Protein AF-A0A937N437-F1 (afdb_monomer_lite)

Foldseek 3Di:
DDDPDDDDPDDPQQPDWDADPPPRDTDGPPDQADPPPRHGDPPPDPPVVVCQVPLPLQVLLVLLLVLLVVLVPLVSVQPSLVSSQVSLVVSVVVCVVPVVRHRPVSSVSSNVSSVVSNVVNVVVVVCVVVPD

Sequence (132 aa):
MSNPYEPPETAPDAGQIVSCPACNQPVSFAAAACPHCGHPFRQSGGDETVATVVPYRNPKALFAYYLGVFSLMPCFGLLLAPFAFVLGILGLRYRRRNPQAHGLAHAWVGIIIGGLSIVGHGVAIALLVMNP

Secondary structure (DSSP, 8-state):
--------TT-TTTT-EEE-TTT--EEETT-SB-TTT-PBP----HHHHHHHHS-TT-HHHHHHHHHHHHTTSTTTHHHHHHHHHHHHHHHHHHHHH-GGG--HHHHHHHHHHHHHHHHHHHHHHHHHHH--

Radius of gyration: 24.52 Å; chains: 1; bounding box: 61×26×69 Å

Structure (mmCIF, N/CA/C/O backbone):
data_AF-A0A937N437-F1
#
_entry.id   AF-A0A937N437-F1
#
loop_
_atom_site.group_PDB
_atom_site.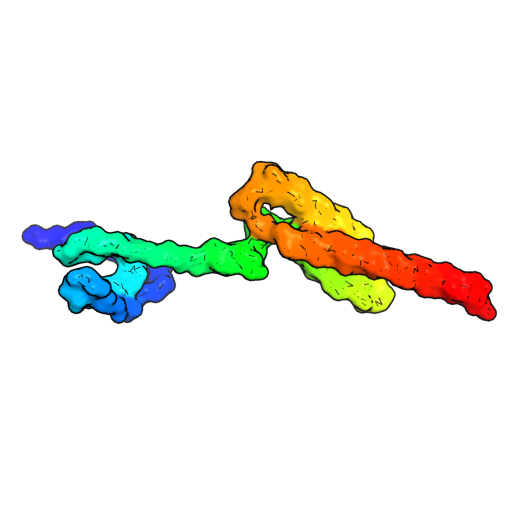id
_atom_site.type_symbol
_atom_site.label_atom_id
_atom_site.label_alt_id
_atom_site.label_comp_id
_atom_site.label_asym_id
_atom_site.label_entity_id
_atom_site.label_seq_id
_atom_site.pdbx_PDB_ins_code
_atom_site.Cartn_x
_atom_site.Cartn_y
_atom_site.Cartn_z
_atom_site.occupancy
_atom_site.B_iso_or_equiv
_atom_site.auth_seq_id
_atom_site.auth_comp_id
_atom_site.auth_asym_id
_atom_site.auth_atom_id
_atom_site.pdbx_PDB_model_num
ATOM 1 N N . MET A 1 1 ? -35.132 -14.624 42.624 1.00 43.75 1 MET A N 1
ATOM 2 C CA . MET A 1 1 ? -34.901 -13.722 41.479 1.00 43.75 1 MET A CA 1
ATOM 3 C C . MET A 1 1 ? -33.495 -13.973 40.955 1.00 43.75 1 MET A C 1
ATOM 5 O O . MET A 1 1 ? -32.543 -13.623 41.637 1.00 43.75 1 MET A O 1
ATOM 9 N N . SER A 1 2 ? -33.360 -14.671 39.828 1.00 47.75 2 SER A N 1
ATOM 10 C CA . SER A 1 2 ? -32.079 -14.938 39.160 1.00 47.75 2 SER A CA 1
ATOM 11 C C . SER A 1 2 ? -31.685 -13.743 38.283 1.00 47.75 2 SER A C 1
ATOM 13 O O . SER A 1 2 ? -32.521 -13.180 37.580 1.00 47.75 2 SER A O 1
ATOM 15 N N . ASN A 1 3 ? -30.423 -13.326 38.383 1.00 48.19 3 ASN A N 1
ATOM 16 C CA . ASN A 1 3 ? -29.835 -12.206 37.648 1.00 48.19 3 ASN A CA 1
ATOM 17 C C . ASN A 1 3 ? -29.783 -12.517 36.125 1.00 48.19 3 ASN A C 1
ATOM 19 O O . ASN A 1 3 ? -29.194 -13.538 35.782 1.00 48.19 3 ASN A O 1
ATOM 23 N N . PRO A 1 4 ? -30.364 -11.702 35.216 1.00 46.56 4 PRO A N 1
ATOM 24 C CA . PRO A 1 4 ? -30.532 -12.053 33.793 1.00 46.56 4 PRO A CA 1
ATOM 25 C C . PRO A 1 4 ? -29.326 -11.835 32.861 1.00 46.56 4 PRO A C 1
ATOM 27 O O . PRO A 1 4 ? -29.517 -11.836 31.646 1.00 46.56 4 PRO A O 1
ATOM 30 N N . TYR A 1 5 ? -28.113 -11.591 33.360 1.00 54.28 5 TYR A N 1
ATOM 31 C CA . TYR A 1 5 ? -26.974 -11.275 32.489 1.00 54.28 5 TYR A CA 1
ATOM 32 C C . TYR A 1 5 ? -25.922 -12.384 32.503 1.00 54.28 5 TYR A C 1
ATOM 34 O O . TYR A 1 5 ? -24.982 -12.352 33.295 1.00 54.28 5 TYR A O 1
ATOM 42 N N . GLU A 1 6 ? -26.090 -13.358 31.611 1.00 47.41 6 GLU A N 1
ATOM 43 C CA . GLU A 1 6 ? -25.072 -14.358 31.289 1.00 47.41 6 GLU A CA 1
ATOM 44 C C . GLU A 1 6 ? -24.343 -13.890 30.014 1.00 47.41 6 GLU A C 1
ATOM 46 O O . GLU A 1 6 ? -24.955 -13.841 28.942 1.00 47.41 6 GLU A O 1
ATOM 51 N N . PRO A 1 7 ? -23.088 -13.410 30.114 1.00 55.62 7 PRO A N 1
ATOM 52 C CA . PRO A 1 7 ? -22.359 -12.896 28.961 1.00 55.62 7 PRO A CA 1
ATOM 53 C C . PRO A 1 7 ? -21.931 -14.035 28.013 1.00 55.62 7 PRO A C 1
ATOM 55 O O . PRO A 1 7 ? -21.628 -15.134 28.471 1.00 55.62 7 PRO A O 1
ATOM 58 N N . PRO A 1 8 ? -21.875 -13.787 26.691 1.00 50.75 8 PRO A N 1
ATOM 59 C CA . PRO A 1 8 ? -21.593 -14.814 25.687 1.00 50.75 8 PRO A CA 1
ATOM 60 C C . PRO A 1 8 ? -20.161 -15.373 25.792 1.00 50.75 8 PRO A C 1
ATOM 62 O O . PRO A 1 8 ? -19.189 -14.618 25.804 1.00 50.75 8 PRO A O 1
ATOM 65 N N . GLU A 1 9 ? -20.039 -16.706 25.794 1.00 50.56 9 GLU A N 1
ATOM 66 C CA . GLU A 1 9 ? -18.822 -17.511 26.046 1.00 50.56 9 GLU A CA 1
ATOM 67 C C . GLU A 1 9 ? -17.701 -17.420 24.980 1.00 50.56 9 GLU A C 1
ATOM 69 O O . GLU A 1 9 ? -16.786 -18.240 24.967 1.00 50.56 9 GLU A O 1
ATOM 74 N N . THR A 1 10 ? -17.714 -16.436 24.075 1.00 52.88 10 THR A N 1
ATOM 75 C CA . THR A 1 10 ? -16.749 -16.375 22.954 1.00 52.88 10 THR A CA 1
ATOM 76 C C . THR A 1 10 ? -15.991 -15.052 22.815 1.00 52.88 10 THR A C 1
ATOM 78 O O . THR A 1 10 ? -15.426 -14.787 21.754 1.00 52.88 10 THR A O 1
ATOM 81 N N . ALA A 1 11 ? -15.949 -14.205 23.847 1.00 49.00 11 ALA A N 1
ATOM 82 C CA . ALA A 1 11 ? -15.109 -13.007 23.825 1.00 49.00 11 ALA A CA 1
ATOM 83 C C . ALA A 1 11 ? -13.655 -13.361 24.212 1.00 49.00 11 ALA A C 1
ATOM 85 O O . ALA A 1 11 ? -13.431 -13.864 25.318 1.00 49.00 11 ALA A O 1
ATOM 86 N N . PRO A 1 12 ? -12.655 -13.113 23.344 1.00 49.09 12 PRO A N 1
ATOM 87 C CA . PRO A 1 12 ? -11.263 -13.231 23.746 1.00 49.09 12 PRO A CA 1
ATOM 88 C C . PRO A 1 12 ? -11.011 -12.140 24.794 1.00 49.09 12 PRO A C 1
ATOM 90 O O . PRO A 1 12 ? -11.345 -10.986 24.550 1.00 49.09 12 PRO A O 1
ATOM 93 N N . ASP A 1 13 ? -10.444 -12.516 25.943 1.00 54.69 13 ASP A N 1
ATOM 94 C CA . ASP A 1 13 ? -10.067 -11.622 27.056 1.00 54.69 13 ASP A CA 1
ATOM 95 C C . ASP A 1 13 ? -11.132 -11.340 28.148 1.00 54.69 13 ASP A C 1
ATOM 97 O O . ASP A 1 13 ? -11.202 -10.264 28.737 1.00 54.69 13 ASP A O 1
ATOM 101 N N . ALA A 1 14 ? -11.953 -12.338 28.500 1.00 53.72 14 ALA A N 1
ATOM 102 C CA . ALA A 1 14 ? -12.865 -12.270 29.657 1.00 53.72 14 ALA A CA 1
ATOM 103 C C . ALA A 1 14 ? -12.170 -12.378 31.041 1.00 53.72 14 ALA A C 1
ATOM 105 O O . ALA A 1 14 ? -12.842 -12.333 32.072 1.00 53.72 14 ALA A O 1
ATOM 106 N N . GLY A 1 15 ? -10.843 -12.541 31.090 1.00 58.69 15 GLY A N 1
ATOM 107 C CA . GLY A 1 15 ? -10.104 -12.848 32.323 1.00 58.69 15 GLY A CA 1
ATOM 108 C C . GLY A 1 15 ? -9.425 -11.660 33.009 1.00 58.69 15 GLY A C 1
ATOM 109 O O . GLY A 1 15 ? -9.033 -11.781 34.170 1.00 58.69 15 GLY A O 1
ATOM 110 N N . GLN A 1 16 ? -9.263 -10.519 32.331 1.00 71.81 16 GLN A N 1
ATOM 111 C CA . GLN A 1 16 ? -8.515 -9.398 32.897 1.00 71.81 16 GLN A CA 1
ATOM 112 C C . GLN A 1 16 ? -9.430 -8.474 33.717 1.00 71.81 16 GLN A C 1
ATOM 114 O O . GLN A 1 16 ? -10.239 -7.710 33.184 1.00 71.81 16 GLN A O 1
ATOM 119 N N . ILE A 1 17 ? -9.294 -8.550 35.044 1.00 82.38 17 ILE A N 1
ATOM 120 C CA . ILE A 1 17 ? -9.948 -7.644 35.995 1.00 82.38 17 ILE A CA 1
ATOM 121 C C . ILE A 1 17 ? -9.030 -6.440 36.223 1.00 82.38 17 ILE A C 1
ATOM 123 O O . ILE A 1 17 ? -7.867 -6.599 36.595 1.00 82.38 17 ILE A O 1
ATOM 127 N N . VAL A 1 18 ? -9.558 -5.236 36.024 1.00 85.12 18 VAL A N 1
ATOM 128 C CA . VAL A 1 18 ? -8.876 -3.966 36.311 1.00 85.12 18 VAL A CA 1
ATOM 129 C C . VAL A 1 18 ? -9.640 -3.190 37.382 1.00 85.12 18 VAL A C 1
ATOM 131 O O . VAL A 1 18 ? -10.848 -3.353 37.536 1.00 85.12 18 VAL A O 1
ATOM 134 N N . SER A 1 19 ? -8.955 -2.337 38.140 1.00 89.81 19 SER A N 1
ATOM 135 C CA . SER A 1 19 ? -9.610 -1.485 39.140 1.00 89.81 19 SER A CA 1
ATOM 136 C C . SER A 1 19 ? -10.138 -0.203 38.500 1.00 89.81 19 SER A C 1
ATOM 138 O O . SER A 1 19 ? -9.423 0.485 37.770 1.00 89.81 19 SER A O 1
ATOM 140 N N . CYS A 1 20 ? -11.389 0.154 38.795 1.00 89.56 20 CYS A N 1
ATOM 141 C CA . CYS A 1 20 ? -11.966 1.417 38.340 1.00 89.56 20 CYS A CA 1
ATOM 142 C C . CYS A 1 20 ? -11.222 2.620 38.966 1.00 89.56 20 CYS A C 1
ATOM 144 O O . CYS A 1 20 ? -11.152 2.695 40.191 1.00 89.56 20 CYS A O 1
ATOM 146 N N . PRO A 1 21 ? -10.756 3.622 38.194 1.00 89.25 21 PRO A N 1
ATOM 147 C CA . PRO A 1 21 ? -10.019 4.768 38.740 1.00 89.25 21 PRO A CA 1
ATOM 148 C C . PRO A 1 21 ? -10.891 5.718 39.577 1.00 89.25 21 PRO A C 1
ATOM 150 O O . PRO A 1 21 ? -10.363 6.522 40.336 1.00 89.25 21 PRO A O 1
ATOM 153 N N . ALA A 1 22 ? -12.220 5.642 39.445 1.00 91.56 22 ALA A N 1
ATOM 154 C CA . ALA A 1 22 ? -13.150 6.508 40.168 1.00 91.56 22 ALA A CA 1
ATOM 155 C C . ALA A 1 22 ? -13.622 5.920 41.506 1.00 91.56 22 ALA A C 1
ATOM 157 O O . ALA A 1 22 ? -13.780 6.657 42.473 1.00 91.56 22 ALA A O 1
ATOM 158 N N . CYS A 1 23 ? -13.882 4.608 41.567 1.00 93.88 23 CYS A N 1
ATOM 159 C CA . CYS A 1 23 ? -14.444 3.958 42.762 1.00 93.88 23 CYS A CA 1
ATOM 160 C C . CYS A 1 23 ? -13.612 2.787 43.303 1.00 93.88 23 CYS A C 1
ATOM 162 O O . CYS A 1 23 ? -13.993 2.180 44.301 1.00 93.88 23 CYS A O 1
ATOM 164 N N . ASN A 1 24 ? -12.499 2.456 42.645 1.00 91.81 24 ASN A N 1
ATOM 165 C CA . ASN A 1 24 ? -11.573 1.383 43.010 1.00 91.81 24 ASN A CA 1
ATOM 166 C C . ASN A 1 24 ? -12.191 -0.027 43.095 1.00 91.81 24 ASN A C 1
ATOM 168 O O . ASN A 1 24 ? -11.593 -0.933 43.668 1.00 91.81 24 ASN A O 1
ATOM 172 N N . GLN A 1 25 ? -13.381 -0.230 42.524 1.00 92.25 25 GLN A N 1
ATOM 173 C CA . GLN A 1 25 ? -14.002 -1.550 42.441 1.00 92.25 25 GLN A CA 1
ATOM 174 C C . GLN A 1 25 ? -13.394 -2.376 41.297 1.00 92.25 25 GLN A C 1
ATOM 176 O O . GLN A 1 25 ? -13.038 -1.796 40.260 1.00 92.25 25 GLN A O 1
ATOM 181 N N . PRO A 1 26 ? -13.293 -3.708 41.460 1.00 88.38 26 PRO A N 1
ATOM 182 C CA . PRO A 1 26 ? -12.848 -4.605 40.403 1.00 88.38 26 PRO A CA 1
ATOM 183 C C . PRO A 1 26 ? -13.881 -4.636 39.275 1.00 88.38 26 PRO A C 1
ATOM 185 O O . PRO A 1 26 ? -15.071 -4.849 39.506 1.00 88.38 26 PRO A O 1
ATOM 188 N N . VAL A 1 27 ? -13.430 -4.426 38.044 1.00 87.69 27 VAL A N 1
ATOM 189 C CA . VAL A 1 27 ? -14.274 -4.452 36.847 1.00 87.69 27 VAL A CA 1
ATOM 190 C C . VAL A 1 27 ? -13.613 -5.261 35.738 1.00 87.69 27 VAL A C 1
ATOM 192 O O . VAL A 1 27 ? -12.391 -5.366 35.667 1.00 87.69 27 VAL A O 1
ATOM 195 N N . SER A 1 28 ? -14.423 -5.815 34.838 1.00 81.75 28 SER A N 1
ATOM 196 C CA . SER A 1 28 ? -13.912 -6.419 33.606 1.00 81.75 28 SER A CA 1
ATOM 197 C C . SER A 1 28 ? -13.302 -5.343 32.702 1.00 81.75 28 SER A C 1
ATOM 199 O O . SER A 1 28 ? -13.913 -4.291 32.503 1.00 81.75 28 SER A O 1
ATOM 201 N N . PHE A 1 29 ? -12.138 -5.626 32.111 1.00 70.38 29 PHE A N 1
ATOM 202 C CA . PHE A 1 29 ? -11.493 -4.759 31.118 1.00 70.38 29 PHE A CA 1
ATOM 203 C C . PHE A 1 29 ? -12.385 -4.476 29.891 1.00 70.38 29 PHE A C 1
ATOM 205 O O . PHE A 1 29 ? -12.276 -3.421 29.269 1.00 70.38 29 PHE A O 1
ATOM 212 N N . ALA A 1 30 ? -13.328 -5.373 29.584 1.00 71.31 30 ALA A N 1
ATOM 213 C CA . ALA A 1 30 ? -14.271 -5.220 28.480 1.00 71.31 30 ALA A CA 1
ATOM 214 C C . ALA A 1 30 ? -15.495 -4.339 28.815 1.00 71.31 30 ALA A C 1
ATOM 216 O O . ALA A 1 30 ? -16.280 -4.014 27.921 1.00 71.31 30 ALA A O 1
ATOM 217 N N . ALA A 1 31 ? -15.696 -3.934 30.075 1.00 76.19 31 ALA A N 1
ATOM 218 C CA . ALA A 1 31 ? -16.858 -3.138 30.461 1.00 76.19 31 ALA A CA 1
ATOM 219 C C . ALA A 1 31 ? -16.798 -1.727 29.844 1.00 76.19 31 ALA A C 1
ATOM 221 O O . ALA A 1 31 ? -15.840 -0.991 30.053 1.00 76.19 31 ALA A O 1
ATOM 222 N N . ALA A 1 32 ? -17.843 -1.312 29.118 1.00 81.12 32 ALA A N 1
ATOM 223 C CA . ALA A 1 32 ? -17.933 0.044 28.554 1.00 81.12 32 ALA A CA 1
ATOM 224 C C . ALA A 1 32 ? -18.068 1.137 29.639 1.00 81.12 32 ALA A C 1
ATOM 226 O O . ALA A 1 32 ? -17.677 2.287 29.441 1.00 81.12 32 ALA A O 1
ATOM 227 N N . ALA A 1 33 ? -18.608 0.781 30.806 1.00 87.25 33 ALA A N 1
ATOM 228 C CA . ALA A 1 33 ? -18.693 1.636 31.984 1.00 87.25 33 ALA A CA 1
ATOM 229 C C . ALA A 1 33 ? -18.649 0.788 33.262 1.00 87.25 33 ALA A C 1
ATOM 231 O O . ALA A 1 33 ? -19.014 -0.388 33.256 1.00 87.25 33 ALA A O 1
ATOM 232 N N . CYS A 1 34 ? -18.210 1.383 34.370 1.00 90.50 34 CYS A N 1
ATOM 233 C CA . CYS A 1 34 ? -18.183 0.721 35.668 1.00 90.50 34 CYS A CA 1
ATOM 234 C C . CYS A 1 34 ? -19.617 0.453 36.174 1.00 90.50 34 CYS A C 1
ATOM 236 O O . CYS A 1 34 ? -20.368 1.415 36.345 1.00 90.50 34 CYS A O 1
ATOM 238 N N . PRO A 1 35 ? -19.996 -0.799 36.499 1.00 86.75 35 PRO A N 1
ATOM 239 C CA . PRO A 1 35 ? -21.338 -1.120 36.996 1.00 86.75 35 PRO A CA 1
ATOM 240 C C . PRO A 1 35 ? -21.604 -0.593 38.415 1.00 86.75 35 PRO A C 1
ATOM 242 O O . PRO A 1 35 ? -22.755 -0.516 38.829 1.00 86.75 35 PRO A O 1
ATOM 245 N N . HIS A 1 36 ? -20.558 -0.220 39.161 1.00 89.62 36 HIS A N 1
ATOM 246 C CA . HIS A 1 36 ? -20.686 0.260 40.539 1.00 89.62 36 HIS A CA 1
ATOM 247 C C . HIS A 1 36 ? -20.914 1.771 40.639 1.00 89.62 36 HIS A C 1
ATOM 249 O O . HIS A 1 36 ? -21.658 2.215 41.507 1.00 89.62 36 HIS A O 1
ATOM 255 N N . CYS A 1 37 ? -20.269 2.568 39.781 1.00 92.31 37 CYS A N 1
ATOM 256 C CA . CYS A 1 37 ? -20.326 4.033 39.865 1.00 92.31 37 CYS A CA 1
ATOM 257 C C . CYS A 1 37 ? -20.684 4.739 38.551 1.00 92.31 37 CYS A C 1
ATOM 259 O O . CYS A 1 37 ? -20.806 5.960 38.534 1.00 92.31 37 CYS A O 1
ATOM 261 N N . GLY A 1 38 ? -20.811 4.006 37.442 1.00 87.88 38 GLY A N 1
ATOM 262 C CA . GLY A 1 38 ? -21.119 4.577 36.131 1.00 87.88 38 GLY A CA 1
ATOM 263 C C . GLY A 1 38 ? -19.950 5.288 35.443 1.00 87.88 38 GLY A C 1
ATOM 264 O O . GLY A 1 38 ? -20.159 5.912 34.407 1.00 87.88 38 GLY A O 1
ATOM 265 N N . HIS A 1 39 ? -18.722 5.208 35.975 1.00 88.19 39 HIS A N 1
ATOM 266 C CA . HIS A 1 39 ? -17.552 5.808 35.326 1.00 88.19 39 HIS A CA 1
ATOM 267 C C . HIS A 1 39 ? -17.330 5.189 33.932 1.00 88.19 39 HIS A C 1
ATOM 269 O O . HIS A 1 39 ? -17.157 3.969 33.850 1.00 88.19 39 HIS A O 1
ATOM 275 N N . PRO A 1 40 ? -17.337 5.981 32.845 1.00 85.50 40 PRO A N 1
ATOM 276 C CA . PRO A 1 40 ? -17.175 5.453 31.497 1.00 85.50 40 PRO A CA 1
ATOM 277 C C . PRO A 1 40 ? -15.723 5.028 31.263 1.00 85.50 40 PRO A C 1
ATOM 279 O O . PRO A 1 40 ? -14.798 5.810 31.489 1.00 85.50 40 PRO A O 1
ATOM 282 N N . PHE A 1 41 ? -15.516 3.814 30.759 1.00 79.75 41 PHE A N 1
ATOM 283 C CA . PHE A 1 41 ? -14.205 3.387 30.289 1.00 79.75 41 PHE A CA 1
ATOM 284 C C . PHE A 1 41 ? -14.097 3.724 28.808 1.00 79.75 41 PHE A C 1
ATOM 286 O O . PHE A 1 41 ? -14.896 3.275 27.986 1.00 79.75 41 PHE A O 1
ATOM 293 N N . ARG A 1 42 ? -13.097 4.529 28.437 1.00 66.81 42 ARG A N 1
ATOM 294 C CA . ARG A 1 42 ? -12.733 4.658 27.026 1.00 66.81 42 ARG A CA 1
ATOM 295 C C . ARG A 1 42 ? -12.133 3.327 26.591 1.00 66.81 42 ARG A C 1
ATOM 297 O O . ARG A 1 42 ? -10.961 3.073 26.846 1.00 66.81 42 ARG A O 1
ATOM 304 N N . GLN A 1 43 ? -12.937 2.493 25.937 1.00 62.16 43 GLN A N 1
ATOM 305 C CA . GLN A 1 43 ? -12.426 1.393 25.131 1.00 62.16 43 GLN A CA 1
ATOM 306 C C . GLN A 1 4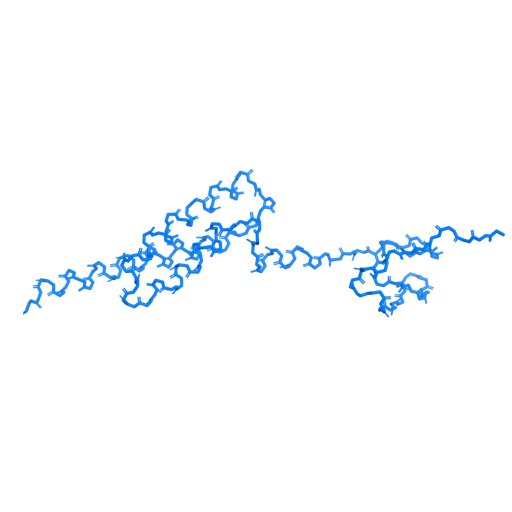3 ? -11.588 2.021 24.012 1.00 62.16 43 GLN A C 1
ATOM 308 O O . GLN A 1 43 ? -12.110 2.456 22.987 1.00 62.16 43 GLN A O 1
ATOM 313 N N . SER A 1 44 ? -10.283 2.158 24.242 1.00 52.16 44 SER A N 1
ATOM 314 C CA . SER A 1 44 ? -9.329 2.473 23.185 1.00 52.16 44 SER A CA 1
ATOM 315 C C . SER A 1 44 ? -9.300 1.263 22.264 1.00 52.16 44 SER A C 1
ATOM 317 O O . SER A 1 44 ? -8.596 0.291 22.523 1.00 52.16 44 SER A O 1
ATOM 319 N N . GLY A 1 45 ? -10.163 1.292 21.249 1.00 49.97 45 GLY A N 1
ATOM 320 C CA . GLY A 1 45 ? -10.361 0.205 20.309 1.00 49.97 45 GLY A CA 1
ATOM 321 C C . GLY A 1 45 ? -9.041 -0.211 19.674 1.00 49.97 45 GLY A C 1
ATOM 322 O O . GLY A 1 45 ? -8.516 0.481 18.801 1.00 49.97 45 GLY A O 1
ATOM 323 N N . GLY A 1 46 ? -8.544 -1.384 20.070 1.00 47.47 46 GLY A N 1
ATOM 324 C CA . GLY A 1 46 ? -7.478 -2.086 19.354 1.00 47.47 46 GLY A CA 1
ATOM 325 C C . GLY A 1 46 ? -7.825 -2.313 17.877 1.00 47.47 46 GLY A C 1
ATOM 326 O O . GLY A 1 46 ? -6.942 -2.451 17.043 1.00 47.47 46 GLY A O 1
ATOM 327 N N . ASP A 1 47 ? -9.107 -2.252 17.523 1.00 53.88 47 ASP A N 1
ATOM 328 C CA . ASP A 1 47 ? -9.592 -2.375 16.151 1.00 53.88 47 ASP A CA 1
ATOM 329 C C . ASP A 1 47 ? -9.144 -1.221 15.233 1.00 53.88 47 ASP A C 1
ATOM 331 O O . ASP A 1 47 ? -8.848 -1.441 14.058 1.00 53.88 47 ASP A O 1
ATOM 335 N N . GLU A 1 48 ? -9.030 0.012 15.744 1.00 52.19 48 GLU A N 1
ATOM 336 C CA . GLU A 1 48 ? -8.597 1.156 14.926 1.00 52.19 48 GLU A CA 1
ATOM 337 C C . GLU A 1 48 ? -7.076 1.191 14.733 1.00 52.19 48 GLU A C 1
ATOM 339 O O . GLU A 1 48 ? -6.586 1.547 13.653 1.00 52.19 48 GLU A O 1
ATOM 344 N N . THR A 1 49 ? -6.312 0.774 15.746 1.00 54.03 49 THR A N 1
ATOM 345 C CA . THR A 1 49 ? -4.851 0.665 15.648 1.00 54.03 49 THR A CA 1
ATOM 346 C C . THR A 1 49 ? -4.454 -0.502 14.746 1.00 54.03 49 THR A C 1
ATOM 348 O O . THR A 1 49 ? -3.619 -0.323 13.856 1.00 54.03 49 THR A O 1
ATOM 351 N N . VAL A 1 50 ? -5.122 -1.655 14.862 1.00 57.53 50 VAL A N 1
ATOM 352 C CA . VAL A 1 50 ? -4.899 -2.813 13.983 1.00 57.53 50 VAL A CA 1
ATOM 353 C C . VAL A 1 50 ? -5.327 -2.512 12.545 1.00 57.53 50 VAL A C 1
ATOM 355 O O . VAL A 1 50 ? -4.560 -2.793 11.627 1.00 57.53 50 VAL A O 1
ATOM 358 N N . ALA A 1 51 ? -6.468 -1.852 12.313 1.00 55.94 51 ALA A N 1
ATOM 359 C CA . ALA A 1 51 ? -6.884 -1.449 10.963 1.00 55.94 51 ALA A CA 1
ATOM 360 C C . ALA A 1 51 ? -5.959 -0.392 10.323 1.00 55.94 51 ALA A C 1
ATOM 362 O O . ALA A 1 51 ? -5.935 -0.238 9.096 1.00 55.94 51 ALA A O 1
ATOM 363 N N . THR A 1 52 ? -5.197 0.342 11.139 1.00 55.84 52 THR A N 1
ATOM 364 C CA . THR A 1 52 ? -4.178 1.287 10.664 1.00 55.84 52 THR A CA 1
ATOM 365 C C . THR A 1 52 ? -2.886 0.570 10.266 1.00 55.84 52 THR A C 1
ATOM 367 O O . THR A 1 52 ? -2.294 0.925 9.243 1.00 55.84 52 THR A O 1
ATOM 370 N N . VAL A 1 53 ? -2.480 -0.456 11.024 1.00 57.66 53 VAL A N 1
ATOM 371 C CA . VAL A 1 53 ? -1.280 -1.263 10.747 1.00 57.66 53 VAL A CA 1
ATOM 372 C C . VAL A 1 53 ? -1.517 -2.251 9.602 1.00 57.66 53 VAL A C 1
ATOM 374 O O . VAL A 1 53 ? -0.661 -2.373 8.731 1.00 57.66 53 VAL A O 1
ATOM 377 N N . VAL A 1 54 ? -2.690 -2.887 9.531 1.00 59.53 54 VAL A N 1
ATOM 378 C CA . VAL A 1 54 ? -3.072 -3.784 8.434 1.00 59.53 54 VAL A CA 1
ATOM 379 C C . VAL A 1 54 ? -4.437 -3.360 7.873 1.00 59.53 54 VAL A C 1
ATOM 381 O O . VAL A 1 54 ? -5.486 -3.679 8.436 1.00 59.53 54 VAL A O 1
ATOM 384 N N . PRO A 1 55 ? -4.469 -2.614 6.754 1.00 58.53 55 PRO A N 1
ATOM 385 C CA . PRO A 1 55 ? -5.711 -2.096 6.190 1.00 58.53 55 PRO A CA 1
ATOM 386 C C . PRO A 1 55 ? -6.493 -3.187 5.434 1.00 58.53 55 PRO A C 1
ATOM 388 O O . PRO A 1 55 ? -6.564 -3.181 4.203 1.00 58.53 55 PRO A O 1
ATOM 391 N N . TYR A 1 56 ? -7.138 -4.110 6.155 1.00 63.28 56 TYR A N 1
ATOM 392 C CA . TYR A 1 56 ? -7.949 -5.195 5.570 1.00 63.28 56 TYR A CA 1
ATOM 393 C C . TYR A 1 56 ? -9.167 -4.687 4.782 1.00 63.28 56 TYR A C 1
ATOM 395 O O . TYR A 1 56 ? -9.599 -5.307 3.813 1.00 63.28 56 TYR A O 1
ATOM 403 N N . ARG A 1 57 ? -9.700 -3.510 5.142 1.00 66.62 57 ARG A N 1
ATOM 404 C CA . ARG A 1 57 ? -10.847 -2.881 4.457 1.00 66.62 57 ARG A CA 1
ATOM 405 C C . ARG A 1 57 ? -10.477 -2.271 3.092 1.00 66.62 57 ARG A C 1
ATOM 407 O O . ARG A 1 57 ? -11.344 -1.742 2.390 1.00 66.62 57 ARG A O 1
ATOM 414 N N . ASN A 1 58 ? -9.203 -2.339 2.692 1.00 75.25 58 ASN A N 1
ATOM 415 C CA . ASN A 1 58 ? -8.689 -1.809 1.433 1.00 75.25 58 ASN A CA 1
ATOM 416 C C . ASN A 1 58 ? -7.710 -2.799 0.751 1.00 75.25 58 ASN A C 1
ATOM 418 O O . ASN A 1 58 ? -6.514 -2.515 0.656 1.00 75.25 58 ASN A O 1
ATOM 422 N N . PRO A 1 59 ? -8.203 -3.931 0.205 1.00 77.38 59 PRO A N 1
ATOM 423 C CA . PRO A 1 59 ? -7.351 -5.018 -0.296 1.00 77.38 59 PRO A CA 1
ATOM 424 C C . PRO A 1 59 ? -6.409 -4.582 -1.424 1.00 77.38 59 PRO A C 1
ATOM 426 O O . PRO A 1 59 ? -5.260 -4.982 -1.474 1.00 77.38 59 PRO A O 1
ATOM 429 N N . LYS A 1 60 ? -6.847 -3.686 -2.304 1.00 77.19 60 LYS A N 1
ATOM 430 C CA . LYS A 1 60 ? -6.024 -3.093 -3.378 1.00 77.19 60 LYS A CA 1
ATOM 431 C C . LYS A 1 60 ? -4.873 -2.213 -2.874 1.00 77.19 60 LYS A C 1
ATOM 433 O O . LYS A 1 60 ? -3.822 -2.235 -3.494 1.00 77.19 60 LYS A O 1
ATOM 438 N N . ALA A 1 61 ? -5.025 -1.475 -1.767 1.00 73.31 61 ALA A N 1
ATOM 439 C CA . ALA A 1 61 ? -3.898 -0.746 -1.171 1.00 73.31 61 ALA A CA 1
ATOM 440 C C . ALA A 1 61 ? -2.878 -1.713 -0.555 1.00 73.31 61 ALA A C 1
ATOM 442 O O . ALA A 1 61 ? -1.677 -1.477 -0.634 1.00 73.31 61 ALA A O 1
ATOM 443 N N . LEU A 1 62 ? -3.368 -2.818 0.007 1.00 76.50 62 LEU A N 1
ATOM 444 C CA . LEU A 1 62 ? -2.549 -3.892 0.554 1.00 76.50 62 LEU A CA 1
ATOM 445 C C . LEU A 1 62 ? -1.802 -4.656 -0.559 1.00 76.50 62 LEU A C 1
ATOM 447 O O . LEU A 1 62 ? -0.586 -4.796 -0.485 1.00 76.50 62 LEU A O 1
ATOM 451 N N . PHE A 1 63 ? -2.477 -5.033 -1.649 1.00 82.00 63 PHE A N 1
ATOM 452 C CA . PHE A 1 63 ? -1.827 -5.610 -2.832 1.00 82.00 63 PHE A CA 1
ATOM 453 C C . PHE A 1 63 ? -0.824 -4.647 -3.473 1.00 82.00 63 PHE A C 1
ATOM 455 O O . PHE A 1 63 ? 0.265 -5.076 -3.835 1.00 82.00 63 PHE A O 1
ATOM 462 N N . ALA A 1 64 ? -1.148 -3.354 -3.580 1.00 78.50 64 ALA A N 1
ATOM 463 C CA . ALA A 1 64 ? -0.220 -2.350 -4.099 1.00 78.50 64 ALA A CA 1
ATOM 464 C C . ALA A 1 64 ? 1.068 -2.268 -3.269 1.00 78.50 64 ALA A C 1
ATOM 466 O O . ALA A 1 64 ? 2.155 -2.189 -3.835 1.00 78.50 64 ALA A O 1
ATOM 467 N N . TYR A 1 65 ? 0.947 -2.320 -1.940 1.00 79.50 65 TYR A N 1
ATOM 468 C CA . TYR A 1 65 ? 2.090 -2.346 -1.033 1.00 79.50 65 TYR A CA 1
ATOM 469 C C . TYR A 1 65 ? 2.951 -3.597 -1.242 1.00 79.50 65 TYR A C 1
ATOM 471 O O . TYR A 1 65 ? 4.144 -3.466 -1.509 1.00 79.50 65 TYR A O 1
ATOM 479 N N . TYR A 1 66 ? 2.356 -4.796 -1.194 1.00 83.69 66 TYR A N 1
ATOM 480 C CA . TYR A 1 66 ? 3.106 -6.042 -1.374 1.00 83.69 66 TYR A CA 1
ATOM 481 C C . TYR A 1 66 ? 3.775 -6.108 -2.748 1.00 83.69 66 TYR A C 1
ATOM 483 O O . TYR A 1 66 ? 4.977 -6.340 -2.831 1.00 83.69 66 TYR A O 1
ATOM 491 N N . LEU A 1 67 ? 3.031 -5.839 -3.824 1.00 78.19 67 LEU A N 1
ATOM 492 C CA . LEU A 1 67 ? 3.579 -5.860 -5.180 1.00 78.19 67 LEU A CA 1
ATOM 493 C C . LEU A 1 67 ? 4.664 -4.798 -5.376 1.00 78.19 67 LEU A C 1
ATOM 495 O O . LEU A 1 67 ? 5.651 -5.074 -6.048 1.00 78.19 67 LEU A O 1
ATOM 499 N N . GLY A 1 68 ? 4.524 -3.618 -4.763 1.00 74.06 68 GLY A N 1
ATOM 500 C CA . GLY A 1 68 ? 5.552 -2.580 -4.793 1.00 74.06 68 GLY A CA 1
ATOM 501 C C . GLY A 1 68 ? 6.842 -3.045 -4.118 1.00 74.06 68 GLY A C 1
ATOM 502 O O . GLY A 1 68 ? 7.901 -2.990 -4.736 1.00 74.06 68 GLY A O 1
ATOM 503 N N . VAL A 1 69 ? 6.761 -3.593 -2.903 1.00 80.44 69 VAL A N 1
ATOM 504 C CA . VAL A 1 69 ? 7.936 -4.126 -2.189 1.00 80.44 69 VAL A CA 1
ATOM 505 C C . VAL A 1 69 ? 8.586 -5.283 -2.960 1.00 80.44 69 VAL A C 1
ATOM 507 O O . VAL A 1 69 ? 9.801 -5.293 -3.129 1.00 80.44 69 VAL A O 1
ATOM 510 N N . PHE A 1 70 ? 7.805 -6.222 -3.501 1.00 79.75 70 PHE A N 1
ATOM 511 C CA . PHE A 1 70 ? 8.350 -7.326 -4.303 1.00 79.75 70 PHE A CA 1
ATOM 512 C C . PHE A 1 70 ? 8.917 -6.872 -5.656 1.00 79.75 70 PHE A C 1
ATOM 514 O O . PHE A 1 70 ? 9.843 -7.498 -6.171 1.00 79.75 70 PHE A O 1
ATOM 521 N N . SER A 1 71 ? 8.439 -5.753 -6.209 1.00 73.50 71 SER A N 1
ATOM 522 C CA . SER A 1 71 ? 8.993 -5.161 -7.434 1.00 73.50 71 SER A CA 1
ATOM 523 C C . SER A 1 71 ? 10.387 -4.547 -7.259 1.00 73.50 71 SER A C 1
ATOM 525 O O . SER A 1 71 ? 11.007 -4.155 -8.245 1.00 73.50 71 SER A O 1
ATOM 527 N N . LEU A 1 72 ? 10.902 -4.460 -6.028 1.00 72.12 72 LEU A N 1
ATOM 528 C CA . LEU A 1 72 ? 12.302 -4.109 -5.789 1.00 72.12 72 LEU A CA 1
ATOM 529 C C . LEU A 1 72 ? 13.251 -5.241 -6.210 1.00 72.12 72 LEU A C 1
ATOM 531 O O . LEU A 1 72 ? 14.434 -4.997 -6.433 1.00 72.12 72 LEU A O 1
ATOM 535 N N . MET A 1 73 ? 12.748 -6.478 -6.317 1.00 80.31 73 MET A N 1
ATOM 536 C CA . MET A 1 73 ? 13.557 -7.601 -6.764 1.00 80.31 73 MET A CA 1
ATOM 537 C C . MET A 1 73 ? 13.780 -7.513 -8.291 1.00 80.31 73 MET A C 1
ATOM 539 O O . MET A 1 73 ? 12.795 -7.530 -9.037 1.00 80.31 73 MET A O 1
ATOM 543 N N . PRO A 1 74 ? 15.039 -7.476 -8.777 1.00 63.62 74 PRO A N 1
ATOM 544 C CA . PRO A 1 74 ? 15.361 -7.093 -10.156 1.00 63.62 74 PRO A CA 1
ATOM 545 C C . PRO A 1 74 ? 14.668 -7.920 -11.249 1.00 63.62 74 PRO A C 1
ATOM 547 O O . PRO A 1 74 ? 14.351 -7.411 -12.319 1.00 63.62 74 PRO A O 1
ATOM 550 N N . CYS A 1 75 ? 14.387 -9.198 -10.980 1.00 68.00 75 CYS A N 1
ATOM 551 C CA . CYS A 1 75 ? 13.721 -10.090 -11.933 1.00 68.00 75 CYS A CA 1
ATOM 552 C C . CYS A 1 75 ? 12.199 -9.881 -12.007 1.00 68.00 75 CYS A C 1
ATOM 554 O O . CYS A 1 75 ? 11.591 -10.130 -13.045 1.00 68.00 75 CYS A O 1
ATOM 556 N N . PHE A 1 76 ? 11.574 -9.433 -10.917 1.00 71.81 76 PHE A N 1
ATOM 557 C CA . PHE A 1 76 ? 10.119 -9.269 -10.823 1.00 71.81 76 PHE A CA 1
ATOM 558 C C . PHE A 1 76 ? 9.675 -7.818 -11.031 1.00 71.81 76 PHE A C 1
ATOM 560 O O . PHE A 1 76 ? 8.507 -7.570 -11.333 1.00 71.81 76 PHE A O 1
ATOM 567 N N . GLY A 1 77 ? 10.601 -6.860 -10.922 1.00 68.88 77 GLY A N 1
ATOM 568 C CA . GLY A 1 77 ? 10.326 -5.429 -11.003 1.00 68.88 77 GLY A CA 1
ATOM 569 C C . GLY A 1 77 ? 9.603 -4.997 -12.274 1.00 68.88 77 GLY A C 1
ATOM 570 O O . GLY A 1 77 ? 8.634 -4.248 -12.194 1.00 68.88 77 GLY A O 1
ATOM 571 N N . LEU A 1 78 ? 9.995 -5.526 -13.437 1.00 72.69 78 LEU A N 1
ATOM 572 C CA . LEU A 1 78 ? 9.453 -5.078 -14.724 1.00 72.69 78 LEU A CA 1
ATOM 573 C C . LEU A 1 78 ? 7.951 -5.362 -14.886 1.00 72.69 78 LEU A C 1
ATOM 575 O O . LEU A 1 78 ? 7.220 -4.550 -15.451 1.00 72.69 78 LEU A O 1
ATOM 579 N N . LEU A 1 79 ? 7.490 -6.508 -14.377 1.00 78.69 79 LEU A N 1
ATOM 580 C CA . LEU A 1 79 ? 6.086 -6.909 -14.449 1.00 78.69 79 LEU A CA 1
ATOM 581 C C . LEU A 1 79 ? 5.297 -6.429 -13.233 1.00 78.69 79 LEU A C 1
ATOM 583 O O . LEU A 1 79 ? 4.182 -5.947 -13.393 1.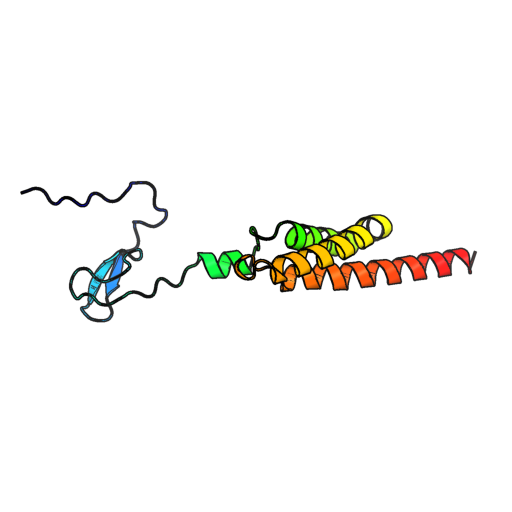00 78.69 79 LEU A O 1
ATOM 587 N N . LEU A 1 80 ? 5.840 -6.522 -12.017 1.00 82.12 80 LEU A N 1
ATOM 588 C CA . LEU A 1 80 ? 5.072 -6.211 -10.807 1.00 82.12 80 LEU A CA 1
ATOM 589 C C . LEU A 1 80 ? 4.927 -4.705 -10.562 1.00 82.12 80 LEU A C 1
ATOM 591 O O . LEU A 1 80 ? 3.902 -4.281 -10.027 1.00 82.12 80 LEU A O 1
ATOM 595 N N . ALA A 1 81 ? 5.902 -3.887 -10.966 1.00 80.50 81 ALA A N 1
ATOM 596 C CA . ALA A 1 81 ? 5.880 -2.450 -10.714 1.00 80.50 81 ALA A CA 1
ATOM 597 C C . ALA A 1 81 ? 4.709 -1.696 -11.389 1.00 80.50 81 ALA A C 1
ATOM 599 O O . ALA A 1 81 ? 4.045 -0.922 -10.691 1.00 80.50 81 ALA A O 1
ATOM 600 N N . PRO A 1 82 ? 4.361 -1.919 -12.678 1.00 83.25 82 PRO A N 1
ATOM 601 C CA . PRO A 1 82 ? 3.186 -1.276 -13.276 1.00 83.25 82 PRO A CA 1
ATOM 602 C C . PRO A 1 82 ? 1.875 -1.711 -12.607 1.00 83.25 82 PRO A C 1
ATOM 604 O O . PRO A 1 82 ? 1.003 -0.874 -12.364 1.00 83.25 82 PRO A O 1
ATOM 607 N N . PHE A 1 83 ? 1.747 -2.986 -12.224 1.00 84.56 83 PHE A N 1
ATOM 608 C CA . PHE A 1 83 ? 0.579 -3.466 -11.477 1.00 84.56 83 PHE A CA 1
ATOM 609 C C . PHE A 1 83 ? 0.484 -2.826 -10.083 1.00 84.56 83 PHE A C 1
ATOM 611 O O . PHE A 1 83 ? -0.596 -2.372 -9.696 1.00 84.56 83 PHE A O 1
ATOM 618 N N . ALA A 1 84 ? 1.598 -2.731 -9.350 1.00 85.06 84 ALA A N 1
ATOM 619 C CA . ALA A 1 84 ? 1.665 -2.079 -8.041 1.00 85.06 84 ALA A CA 1
ATOM 620 C C . ALA A 1 84 ? 1.260 -0.599 -8.114 1.00 85.06 84 ALA A C 1
ATOM 622 O O . ALA A 1 84 ? 0.456 -0.129 -7.305 1.00 85.06 84 ALA A O 1
ATOM 623 N N . PHE A 1 85 ? 1.755 0.116 -9.126 1.00 84.56 85 PHE A N 1
ATOM 624 C CA . PHE A 1 85 ? 1.445 1.523 -9.353 1.00 84.56 85 PHE A CA 1
ATOM 625 C C . PHE A 1 85 ? -0.053 1.745 -9.627 1.00 84.56 85 PHE A C 1
ATOM 627 O O . PHE A 1 85 ? -0.698 2.570 -8.970 1.00 84.56 85 PHE A O 1
ATOM 634 N N . VAL A 1 86 ? -0.642 0.959 -10.537 1.00 88.50 86 VAL A N 1
ATOM 635 C CA . VAL A 1 86 ? -2.073 1.047 -10.881 1.00 88.50 86 VAL A CA 1
ATOM 636 C C . VAL A 1 86 ? -2.956 0.693 -9.682 1.00 88.50 86 VAL A C 1
ATOM 638 O O . VAL A 1 86 ? -3.897 1.431 -9.366 1.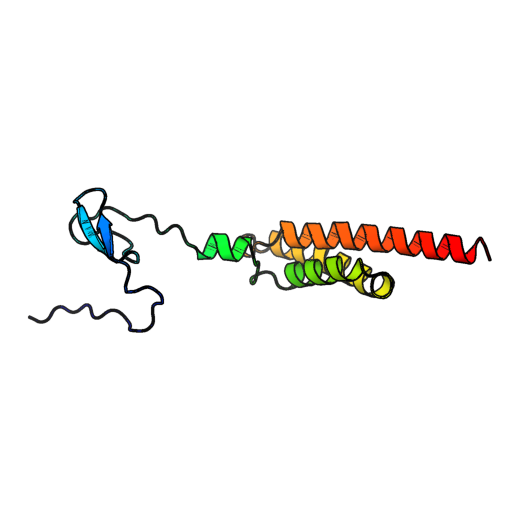00 88.50 86 VAL A O 1
ATOM 641 N N . LEU A 1 87 ? -2.646 -0.397 -8.971 1.00 86.12 87 LEU A N 1
ATOM 642 C CA . LEU A 1 87 ? -3.381 -0.799 -7.769 1.00 86.12 87 LEU A CA 1
ATOM 643 C C . LEU A 1 87 ? -3.260 0.239 -6.650 1.00 86.12 87 LEU A C 1
ATOM 645 O O . LEU A 1 87 ? -4.237 0.471 -5.935 1.00 86.12 87 LEU A O 1
ATOM 649 N N . GLY A 1 88 ? -2.117 0.916 -6.538 1.00 84.50 88 GLY A N 1
ATOM 650 C CA . GLY A 1 88 ? -1.904 2.008 -5.593 1.00 84.50 88 GLY A CA 1
ATOM 651 C C . GLY A 1 88 ? -2.834 3.192 -5.863 1.00 84.50 88 GLY A C 1
ATOM 652 O O . GLY A 1 88 ? -3.535 3.652 -4.954 1.00 84.50 88 GLY A O 1
ATOM 653 N N . ILE A 1 89 ? -2.942 3.628 -7.124 1.00 90.19 89 ILE A N 1
ATOM 654 C CA . ILE A 1 89 ? -3.870 4.695 -7.541 1.00 90.19 89 ILE A CA 1
ATOM 655 C C . ILE A 1 89 ? -5.325 4.289 -7.270 1.00 90.19 89 ILE A C 1
ATOM 657 O O . ILE A 1 89 ? -6.113 5.076 -6.731 1.00 90.19 89 ILE A O 1
ATOM 661 N N . LEU A 1 90 ? -5.689 3.046 -7.594 1.00 87.19 90 LEU A N 1
ATOM 662 C CA . LEU A 1 90 ? -7.030 2.519 -7.347 1.00 87.19 90 LEU A CA 1
ATOM 663 C C . LEU A 1 90 ? -7.331 2.439 -5.838 1.00 87.19 90 LEU A C 1
ATOM 665 O O . LEU A 1 90 ? -8.440 2.763 -5.394 1.00 87.19 90 LEU A O 1
ATOM 669 N N . GLY A 1 91 ? -6.330 2.056 -5.041 1.00 83.50 91 GLY A N 1
ATOM 670 C CA . GLY A 1 91 ? -6.353 2.028 -3.580 1.00 83.50 91 GLY A CA 1
ATOM 671 C C . GLY A 1 91 ? -6.638 3.401 -2.985 1.00 83.50 91 GLY A C 1
ATOM 672 O O . GLY A 1 91 ? -7.545 3.523 -2.152 1.00 83.50 91 GLY A O 1
ATOM 673 N N . LEU A 1 92 ? -5.948 4.431 -3.486 1.00 86.88 92 LEU A N 1
ATOM 674 C CA . LEU A 1 92 ? -6.176 5.833 -3.137 1.00 86.88 92 LEU A CA 1
ATOM 675 C C . LEU A 1 92 ? -7.591 6.285 -3.517 1.00 86.88 92 LEU A C 1
ATOM 677 O O . LEU A 1 92 ? -8.299 6.860 -2.688 1.00 86.88 92 LEU A O 1
ATOM 681 N N . ARG A 1 93 ? -8.040 5.992 -4.746 1.00 88.44 93 ARG A N 1
ATOM 682 C CA . ARG A 1 93 ? -9.365 6.405 -5.243 1.00 88.44 93 ARG A CA 1
ATOM 683 C C . ARG A 1 93 ? -10.500 5.837 -4.396 1.00 88.44 93 ARG A C 1
ATOM 685 O O . ARG A 1 93 ? -11.476 6.530 -4.127 1.00 88.44 93 ARG A O 1
ATOM 692 N N . TYR A 1 94 ? -10.375 4.597 -3.946 1.00 83.88 94 TYR A N 1
ATOM 693 C CA . TYR A 1 94 ? -11.367 4.001 -3.058 1.00 83.88 94 TYR A CA 1
ATOM 694 C C . TYR A 1 94 ? -11.306 4.544 -1.638 1.00 83.88 94 TYR A C 1
ATOM 696 O O . TYR A 1 94 ? -12.357 4.720 -1.040 1.00 83.88 94 TYR A O 1
ATOM 704 N N . ARG A 1 95 ? -10.118 4.861 -1.109 1.00 84.06 95 ARG A N 1
ATOM 705 C CA . ARG A 1 95 ? -10.008 5.541 0.191 1.00 84.06 95 ARG A CA 1
ATOM 706 C C . ARG A 1 95 ? -10.678 6.909 0.177 1.00 84.06 95 ARG A C 1
ATOM 708 O O . ARG A 1 95 ? -11.301 7.277 1.162 1.00 84.06 95 ARG A O 1
ATOM 715 N N . ARG A 1 96 ? -10.606 7.626 -0.950 1.00 85.25 96 ARG A N 1
ATOM 716 C CA . ARG A 1 96 ? -11.342 8.888 -1.137 1.00 85.25 96 ARG A CA 1
ATOM 717 C C . ARG A 1 96 ? -12.862 8.697 -1.111 1.00 85.25 96 ARG A C 1
ATOM 719 O O . ARG A 1 96 ? -13.558 9.589 -0.656 1.00 85.25 96 ARG A O 1
ATOM 726 N N . ARG A 1 97 ? -13.370 7.556 -1.594 1.00 86.38 97 ARG A N 1
ATOM 727 C CA . ARG A 1 97 ? -14.810 7.226 -1.577 1.00 86.38 97 ARG A CA 1
ATOM 728 C C . ARG A 1 97 ? -15.277 6.657 -0.235 1.00 86.38 97 ARG A C 1
ATOM 730 O O . ARG A 1 97 ? -16.405 6.901 0.157 1.00 86.38 97 ARG A O 1
ATOM 737 N N . ASN A 1 98 ? -14.406 5.920 0.452 1.00 81.94 98 ASN A N 1
ATOM 738 C CA . ASN A 1 98 ? -14.674 5.239 1.714 1.00 81.94 98 ASN A CA 1
ATOM 739 C C . ASN A 1 98 ? -13.579 5.606 2.732 1.00 81.94 98 ASN A C 1
ATOM 741 O O . ASN A 1 98 ? -12.607 4.856 2.889 1.00 81.94 98 ASN A O 1
ATOM 745 N N . PRO A 1 99 ? -13.691 6.756 3.423 1.00 75.69 99 PRO A N 1
ATOM 746 C CA . PRO A 1 99 ? -12.667 7.205 4.363 1.00 75.69 99 PRO A CA 1
ATOM 747 C C . PRO A 1 99 ? -12.453 6.217 5.520 1.00 75.69 99 PRO A C 1
ATOM 749 O O . PRO A 1 99 ? -11.322 6.069 5.970 1.00 75.69 99 PRO A O 1
ATOM 752 N N . GLN A 1 100 ? -13.465 5.437 5.911 1.00 75.31 100 GLN A N 1
ATOM 753 C CA . GLN A 1 100 ? -13.362 4.374 6.927 1.00 75.31 100 GLN A CA 1
ATOM 754 C C . GLN A 1 100 ? -12.518 3.152 6.504 1.00 75.31 100 GLN A C 1
ATOM 756 O O . GLN A 1 100 ? -12.287 2.248 7.301 1.00 75.31 100 GLN A O 1
ATOM 761 N N . ALA A 1 101 ? -12.054 3.076 5.251 1.00 71.31 101 ALA A N 1
ATOM 762 C CA . ALA A 1 101 ? -11.314 1.914 4.756 1.00 71.31 101 ALA A CA 1
ATOM 763 C C . ALA A 1 101 ? -9.817 1.887 5.137 1.00 71.31 101 ALA A C 1
ATOM 765 O O . ALA A 1 101 ? -9.169 0.867 4.917 1.00 71.31 101 ALA A O 1
ATOM 766 N N . HIS A 1 102 ? -9.261 2.985 5.671 1.00 74.12 102 HIS A N 1
ATOM 767 C CA . HIS A 1 102 ? -7.822 3.154 5.966 1.00 74.12 102 HIS A CA 1
ATOM 768 C C . HIS A 1 102 ? -6.884 2.772 4.783 1.00 74.12 102 HIS A C 1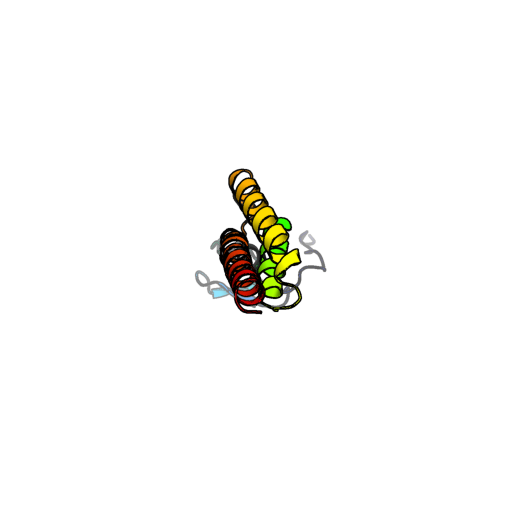
ATOM 770 O O . HIS A 1 102 ? -7.324 2.591 3.643 1.00 74.12 102 HIS A O 1
ATOM 776 N N . GLY A 1 103 ? -5.560 2.792 4.982 1.00 75.19 103 GLY A N 1
ATOM 777 C CA . GLY A 1 103 ? -4.592 2.370 3.950 1.00 75.19 103 GLY A CA 1
ATOM 778 C C . GLY A 1 103 ? -4.006 3.461 3.037 1.00 75.19 103 GLY A C 1
ATOM 779 O O . GLY A 1 103 ? -3.564 3.149 1.935 1.00 75.19 103 GLY A O 1
ATOM 780 N N . LEU A 1 104 ? -3.964 4.731 3.472 1.00 81.44 104 LEU A N 1
ATOM 781 C CA . LEU A 1 104 ? -3.244 5.791 2.733 1.00 81.44 104 LEU A CA 1
ATOM 782 C C . LEU A 1 104 ? -1.744 5.506 2.631 1.00 81.44 104 LEU A C 1
ATOM 784 O O . LEU A 1 104 ? -1.197 5.584 1.538 1.00 81.44 104 LEU A O 1
ATOM 788 N N . ALA A 1 105 ? -1.104 5.162 3.755 1.00 81.88 105 ALA A N 1
ATOM 789 C CA . ALA A 1 105 ? 0.329 4.878 3.798 1.00 81.88 105 ALA A CA 1
ATOM 790 C C . ALA A 1 105 ? 0.700 3.744 2.829 1.00 81.88 105 ALA A C 1
ATOM 792 O O . ALA A 1 105 ? 1.562 3.914 1.978 1.00 81.88 105 ALA A O 1
ATOM 793 N N . HIS A 1 106 ? -0.037 2.632 2.882 1.00 78.94 106 HIS A N 1
ATOM 794 C CA . HIS A 1 106 ? 0.184 1.459 2.033 1.00 78.94 106 HIS A CA 1
ATOM 795 C C . HIS A 1 106 ? 0.044 1.764 0.535 1.00 78.94 106 HIS A C 1
ATOM 797 O O . HIS A 1 106 ? 0.882 1.361 -0.268 1.00 78.94 106 HIS A O 1
ATOM 803 N N . ALA A 1 107 ? -0.979 2.529 0.154 1.00 83.56 107 ALA A N 1
ATOM 804 C CA . ALA A 1 107 ? -1.167 2.916 -1.236 1.00 83.56 107 ALA A CA 1
ATOM 805 C C . ALA A 1 107 ? -0.082 3.894 -1.727 1.00 83.56 107 ALA A C 1
ATOM 807 O O . ALA A 1 107 ? 0.392 3.747 -2.850 1.00 83.56 107 ALA A O 1
ATOM 808 N N . TRP A 1 108 ? 0.359 4.842 -0.893 1.00 85.50 108 TRP A N 1
ATOM 809 C CA . TRP A 1 108 ? 1.481 5.728 -1.225 1.00 85.50 108 TRP A CA 1
ATOM 810 C C . TRP A 1 108 ? 2.797 4.971 -1.391 1.00 85.50 108 TRP A C 1
ATOM 812 O O . TRP A 1 108 ? 3.512 5.221 -2.359 1.00 85.50 108 TRP A O 1
ATOM 822 N N . VAL A 1 109 ? 3.090 4.019 -0.503 1.00 86.19 109 VAL A N 1
ATOM 823 C CA . VAL A 1 109 ? 4.282 3.169 -0.616 1.00 86.19 109 VAL A CA 1
ATOM 824 C C . VAL A 1 109 ? 4.273 2.397 -1.938 1.00 86.19 109 VAL A C 1
ATOM 826 O O . VAL A 1 109 ? 5.263 2.439 -2.662 1.00 86.19 109 VAL A O 1
ATOM 829 N N . GLY A 1 110 ? 3.148 1.770 -2.305 1.00 83.19 110 GLY A N 1
ATOM 830 C CA . GLY A 1 110 ? 3.018 1.068 -3.587 1.00 83.19 110 GLY A CA 1
ATOM 831 C C . GLY A 1 110 ? 3.229 1.976 -4.808 1.00 83.19 110 GLY A C 1
ATOM 832 O O . GLY A 1 110 ? 3.908 1.583 -5.753 1.00 83.19 110 GLY A O 1
ATOM 833 N N . ILE A 1 111 ? 2.710 3.210 -4.774 1.00 87.00 111 ILE A N 1
ATOM 834 C CA . ILE A 1 111 ? 2.887 4.197 -5.855 1.00 87.00 111 ILE A CA 1
ATOM 835 C C . ILE A 1 111 ? 4.351 4.641 -5.970 1.00 87.00 111 ILE A C 1
ATOM 837 O O . ILE A 1 111 ? 4.894 4.650 -7.072 1.00 87.00 111 ILE A O 1
ATOM 841 N N . ILE A 1 112 ? 4.988 5.016 -4.856 1.00 90.75 112 ILE A N 1
ATOM 842 C CA . ILE A 1 112 ? 6.359 5.549 -4.856 1.00 90.75 112 ILE A CA 1
ATOM 843 C C . ILE A 1 112 ? 7.352 4.458 -5.254 1.00 90.75 112 ILE A C 1
ATOM 845 O O . ILE A 1 112 ? 8.148 4.665 -6.168 1.00 90.75 112 ILE A O 1
ATOM 849 N N . ILE A 1 113 ? 7.280 3.292 -4.603 1.00 87.25 113 ILE A N 1
ATOM 850 C CA . ILE A 1 113 ? 8.198 2.185 -4.883 1.00 87.25 113 ILE A CA 1
ATOM 851 C C . ILE A 1 113 ? 7.966 1.648 -6.297 1.00 87.25 113 ILE A C 1
ATOM 853 O O . ILE A 1 113 ? 8.923 1.508 -7.051 1.00 87.25 113 ILE A O 1
ATOM 857 N N . GLY A 1 114 ? 6.708 1.420 -6.694 1.00 83.88 114 GLY A N 1
ATOM 858 C CA . GLY A 1 114 ? 6.387 0.961 -8.046 1.00 83.88 114 GLY A CA 1
ATOM 859 C C . GLY A 1 114 ? 6.858 1.946 -9.120 1.00 83.88 114 GLY A C 1
ATOM 860 O O . GLY A 1 114 ? 7.499 1.542 -10.086 1.00 83.88 114 GLY A O 1
ATOM 861 N N . GLY A 1 115 ? 6.622 3.247 -8.935 1.00 86.69 115 GLY A N 1
ATOM 862 C CA . GLY A 1 115 ? 7.091 4.278 -9.864 1.00 86.69 115 GLY A CA 1
ATOM 863 C C . GLY A 1 115 ? 8.617 4.324 -9.984 1.00 86.69 115 GLY A C 1
ATOM 864 O O . GLY A 1 115 ? 9.144 4.337 -11.097 1.00 86.69 115 GLY A O 1
ATOM 865 N N . LEU A 1 116 ? 9.332 4.286 -8.855 1.00 89.06 116 LEU A N 1
ATOM 866 C CA . LEU A 1 116 ? 10.795 4.286 -8.844 1.00 89.06 116 LEU A CA 1
ATOM 867 C C . LEU A 1 116 ? 11.370 3.023 -9.499 1.00 89.06 116 LEU A C 1
ATOM 869 O O . LEU A 1 116 ? 12.313 3.125 -10.282 1.00 89.06 116 LEU A O 1
ATOM 873 N N . SER A 1 117 ? 10.772 1.854 -9.247 1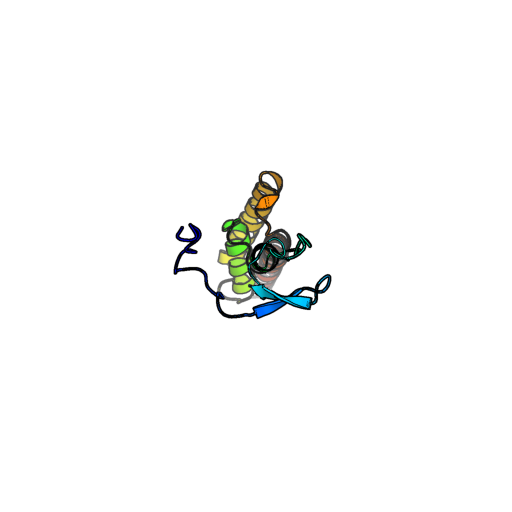.00 85.50 117 SER A N 1
ATOM 874 C CA . SER A 1 117 ? 11.172 0.602 -9.892 1.00 85.50 117 SER A CA 1
ATOM 875 C C . SER A 1 117 ? 10.960 0.637 -11.407 1.00 85.50 117 SER A C 1
ATOM 877 O O . SER A 1 117 ? 11.854 0.199 -12.127 1.00 85.50 117 SER A O 1
ATOM 879 N N . ILE A 1 118 ? 9.850 1.192 -11.915 1.00 85.62 118 ILE A N 1
ATOM 880 C CA . ILE A 1 118 ? 9.625 1.336 -13.369 1.00 85.62 118 ILE A CA 1
ATOM 881 C C . ILE A 1 118 ? 10.738 2.174 -14.003 1.00 85.62 118 ILE A C 1
ATOM 883 O O . ILE A 1 118 ? 11.338 1.755 -14.994 1.00 85.62 118 ILE A O 1
ATOM 887 N N . VAL A 1 119 ? 11.034 3.341 -13.420 1.00 88.81 119 VAL A N 1
ATOM 888 C CA . VAL A 1 119 ? 12.064 4.249 -13.944 1.00 88.81 119 VAL A CA 1
ATOM 889 C C . VAL A 1 119 ? 13.447 3.601 -13.865 1.00 88.81 119 VAL A C 1
ATOM 891 O O . VAL A 1 119 ? 14.161 3.573 -14.864 1.00 88.81 119 VAL A O 1
ATOM 894 N N . GLY A 1 120 ? 13.813 3.034 -12.713 1.00 86.69 120 GLY A N 1
ATOM 895 C CA . GLY A 1 120 ? 15.126 2.427 -12.496 1.00 86.69 120 GLY A CA 1
ATOM 896 C C . GLY A 1 120 ? 15.412 1.255 -13.437 1.00 86.69 120 GLY A C 1
ATOM 897 O O . GLY A 1 120 ? 16.466 1.224 -14.072 1.00 86.69 120 GLY A O 1
ATOM 898 N N . HIS A 1 121 ? 14.463 0.326 -13.594 1.00 83.88 121 HIS A N 1
ATOM 899 C CA . HIS A 1 121 ? 14.633 -0.809 -14.508 1.00 83.88 121 HIS A CA 1
ATOM 900 C C . HIS A 1 121 ? 14.604 -0.368 -15.977 1.00 83.88 121 HIS A C 1
ATOM 902 O O . HIS A 1 121 ? 15.385 -0.879 -16.777 1.00 83.88 121 HIS A O 1
ATOM 908 N N . GLY A 1 122 ? 13.759 0.607 -16.333 1.00 85.00 122 GLY A N 1
ATOM 909 C CA . GLY A 1 122 ? 13.722 1.170 -17.684 1.00 85.00 122 GLY A CA 1
ATOM 910 C C . GLY A 1 122 ? 15.053 1.811 -18.088 1.00 85.00 122 GLY A C 1
ATOM 911 O O . GLY A 1 122 ? 15.559 1.539 -19.176 1.00 85.00 122 GLY A O 1
ATOM 912 N N . VAL A 1 123 ? 15.659 2.597 -17.192 1.00 88.69 123 VAL A N 1
ATOM 913 C CA . VAL A 1 123 ? 16.986 3.198 -17.408 1.00 88.69 123 VAL A CA 1
ATOM 914 C C . VAL A 1 123 ? 18.070 2.123 -17.509 1.00 88.69 123 VAL A C 1
ATOM 916 O O . VAL A 1 123 ? 18.889 2.183 -18.420 1.00 88.69 123 VAL A O 1
ATOM 919 N N . ALA A 1 124 ? 18.066 1.117 -16.630 1.00 86.19 124 ALA A N 1
ATOM 920 C CA . ALA A 1 124 ? 19.053 0.035 -16.669 1.00 86.19 124 ALA A CA 1
ATOM 921 C C . ALA A 1 124 ? 19.015 -0.753 -17.993 1.00 86.19 124 ALA A C 1
ATOM 923 O O . ALA A 1 124 ? 20.064 -1.038 -18.569 1.00 86.19 124 ALA A O 1
ATOM 924 N N . ILE A 1 125 ? 17.817 -1.054 -18.507 1.00 86.06 125 ILE A N 1
ATOM 925 C CA . ILE A 1 125 ? 17.644 -1.713 -19.811 1.00 86.06 125 ILE A CA 1
ATOM 926 C C . ILE A 1 125 ? 18.124 -0.807 -20.943 1.00 86.06 125 ILE A C 1
ATOM 928 O O . ILE A 1 125 ? 18.845 -1.271 -21.822 1.00 86.06 125 ILE A O 1
ATOM 932 N N . ALA A 1 126 ? 17.760 0.477 -20.924 1.00 87.19 126 ALA A N 1
ATOM 933 C CA . ALA A 1 126 ? 18.203 1.423 -21.942 1.00 87.19 126 ALA A CA 1
ATOM 934 C C . ALA A 1 126 ? 19.736 1.518 -21.991 1.00 87.19 126 ALA A C 1
ATOM 936 O O . ALA A 1 126 ? 20.311 1.447 -23.072 1.00 87.19 126 ALA A O 1
ATOM 937 N N . LEU A 1 127 ? 20.400 1.591 -20.832 1.00 88.44 127 LEU A N 1
ATOM 938 C CA . LEU A 1 127 ? 21.861 1.596 -20.746 1.00 88.44 127 LEU A CA 1
ATOM 939 C C . LEU A 1 127 ? 22.483 0.299 -21.281 1.00 88.44 127 LEU A C 1
ATOM 941 O O . LEU A 1 127 ? 23.461 0.379 -22.016 1.00 88.44 127 LEU A O 1
ATOM 945 N N . LEU A 1 128 ? 21.913 -0.871 -20.971 1.00 87.25 128 LEU A N 1
ATOM 946 C CA . LEU A 1 128 ? 22.380 -2.152 -21.520 1.00 87.25 128 LEU A CA 1
ATOM 947 C C . LEU A 1 128 ? 22.222 -2.238 -23.044 1.00 87.25 128 LEU A C 1
ATOM 949 O O . LEU A 1 128 ? 23.099 -2.758 -23.718 1.00 87.25 128 LEU A O 1
ATOM 953 N N . VAL A 1 129 ? 21.119 -1.729 -23.597 1.00 88.19 129 VAL A N 1
ATOM 954 C CA . VAL A 1 129 ? 20.872 -1.752 -25.050 1.00 88.19 129 VAL A CA 1
ATOM 955 C C . VAL A 1 129 ? 21.752 -0.740 -25.788 1.00 88.19 129 VAL A C 1
ATOM 957 O O . VAL A 1 129 ? 22.184 -0.997 -26.908 1.00 88.19 129 VAL A O 1
ATOM 960 N N . MET A 1 130 ? 22.006 0.420 -25.179 1.00 88.06 130 MET A N 1
ATOM 961 C CA . MET A 1 130 ? 22.804 1.495 -25.777 1.00 88.06 130 MET A CA 1
ATOM 962 C C . MET A 1 130 ? 24.317 1.296 -25.614 1.00 88.06 130 MET A C 1
ATOM 964 O O . MET A 1 130 ? 25.078 1.963 -26.312 1.00 88.06 130 MET A O 1
ATOM 968 N N . ASN A 1 131 ? 24.752 0.403 -24.720 1.00 81.69 131 ASN A N 1
ATOM 969 C CA . ASN A 1 131 ? 26.154 0.049 -24.496 1.00 81.69 131 ASN A CA 1
ATOM 970 C C . ASN A 1 131 ? 26.362 -1.475 -24.664 1.00 81.69 131 ASN A C 1
ATOM 972 O O . ASN A 1 131 ? 26.548 -2.160 -23.653 1.00 81.69 131 ASN A O 1
ATOM 976 N N . PRO A 1 132 ? 26.244 -1.995 -25.905 1.00 68.75 132 PRO A N 1
ATOM 977 C CA . PRO A 1 132 ? 26.314 -3.427 -26.204 1.00 68.75 132 PRO A CA 1
ATOM 978 C C . PRO A 1 132 ? 27.703 -4.041 -25.984 1.00 68.75 132 PRO A C 1
ATOM 980 O O . PRO A 1 132 ? 28.716 -3.323 -26.153 1.00 68.75 132 PRO A O 1
#

pLDDT: mean 75.94, std 13.63, range [43.75, 93.88]